Protein AF-M0NHG9-F1 (afdb_monomer_lite)

Structure (mmCIF, N/CA/C/O backbone):
data_AF-M0NHG9-F1
#
_entry.id   AF-M0NHG9-F1
#
loop_
_atom_site.group_PDB
_atom_site.id
_atom_site.type_symbol
_atom_site.label_atom_id
_atom_site.label_alt_id
_atom_site.label_comp_id
_atom_site.label_asym_id
_atom_site.label_entity_id
_atom_site.label_seq_id
_atom_site.pdbx_PDB_ins_code
_atom_site.Cartn_x
_atom_site.Cartn_y
_atom_site.Cartn_z
_atom_site.occupancy
_atom_site.B_iso_or_equiv
_atom_site.auth_seq_id
_atom_site.auth_comp_id
_atom_site.auth_asym_id
_atom_site.auth_atom_id
_atom_site.pdbx_PDB_model_num
ATOM 1 N N . MET A 1 1 ? -18.454 -25.235 -6.052 1.00 50.66 1 MET A N 1
ATOM 2 C CA . MET A 1 1 ? -17.095 -25.404 -6.617 1.00 50.66 1 MET A CA 1
ATOM 3 C C . MET A 1 1 ? -15.971 -25.307 -5.570 1.00 50.66 1 MET A C 1
ATOM 5 O O . MET A 1 1 ? -14.985 -25.998 -5.738 1.00 50.66 1 MET A O 1
ATOM 9 N N . LEU A 1 2 ? -16.096 -24.538 -4.471 1.00 55.59 2 LEU A N 1
ATOM 10 C CA . LEU A 1 2 ? -15.019 -24.380 -3.464 1.00 55.59 2 LEU A CA 1
ATOM 11 C C . LEU A 1 2 ? -15.074 -25.327 -2.246 1.00 55.59 2 LEU A C 1
ATOM 13 O O . LEU A 1 2 ? -14.030 -25.611 -1.671 1.00 55.59 2 LEU A O 1
ATOM 17 N N . GLY A 1 3 ? -16.241 -25.888 -1.901 1.00 56.81 3 GLY A N 1
ATOM 18 C CA . GLY A 1 3 ? -16.343 -26.959 -0.891 1.00 56.81 3 GLY A CA 1
ATOM 19 C C . GLY A 1 3 ? -15.659 -28.274 -1.300 1.00 56.81 3 GLY A C 1
ATOM 20 O O . GLY A 1 3 ? -15.453 -29.145 -0.467 1.00 56.81 3 GLY A O 1
ATOM 21 N N . TRP A 1 4 ? -15.259 -28.395 -2.572 1.00 61.03 4 TRP A N 1
ATOM 22 C CA . TRP A 1 4 ? -14.552 -29.557 -3.117 1.00 61.03 4 TRP A CA 1
ATOM 23 C C . TRP A 1 4 ? -13.166 -29.769 -2.489 1.00 61.03 4 TRP A C 1
ATOM 25 O O . TRP A 1 4 ? -12.702 -30.898 -2.397 1.00 61.03 4 TRP A O 1
ATOM 35 N N . PHE A 1 5 ? -12.514 -28.699 -2.018 1.00 70.50 5 PHE A N 1
ATOM 36 C CA . PHE A 1 5 ? -11.197 -28.794 -1.380 1.00 70.50 5 PHE A CA 1
ATOM 37 C C . PHE A 1 5 ? -11.262 -29.130 0.122 1.00 70.50 5 PHE A C 1
ATOM 39 O O . PHE A 1 5 ? -10.218 -29.210 0.756 1.00 70.50 5 PHE A O 1
ATOM 46 N N . GLY A 1 6 ? -12.456 -29.296 0.714 1.00 71.62 6 GLY A N 1
ATOM 47 C CA . GLY A 1 6 ? -12.607 -29.610 2.146 1.00 71.62 6 GLY A CA 1
ATOM 48 C C . GLY A 1 6 ? -12.173 -28.488 3.099 1.00 71.62 6 GLY A C 1
ATOM 49 O O . GLY A 1 6 ? -12.007 -28.718 4.292 1.00 71.62 6 GLY A O 1
ATOM 50 N N . VAL A 1 7 ? -11.976 -27.275 2.580 1.00 70.81 7 VAL A N 1
ATOM 51 C CA . VAL A 1 7 ? -11.479 -26.128 3.342 1.00 70.81 7 VAL A CA 1
ATOM 52 C C . VAL A 1 7 ? -12.646 -25.249 3.795 1.00 70.81 7 VAL A C 1
ATOM 54 O O . VAL A 1 7 ? -13.316 -24.635 2.959 1.00 70.81 7 VAL A O 1
ATOM 57 N N . ASP A 1 8 ? -12.858 -25.141 5.110 1.00 74.88 8 ASP A N 1
ATOM 58 C CA . ASP A 1 8 ? -13.781 -24.156 5.682 1.00 74.88 8 ASP A CA 1
ATOM 59 C C . ASP A 1 8 ? -13.168 -22.750 5.604 1.00 74.88 8 ASP A C 1
ATOM 61 O O . ASP A 1 8 ? -12.221 -22.409 6.313 1.00 74.88 8 ASP A O 1
ATOM 65 N N . ARG A 1 9 ? -13.710 -21.917 4.710 1.00 75.31 9 ARG A N 1
ATOM 66 C CA . ARG A 1 9 ? -13.305 -20.515 4.534 1.00 75.31 9 ARG A CA 1
ATOM 67 C C . ARG A 1 9 ? -14.174 -19.584 5.362 1.00 75.31 9 ARG A C 1
ATOM 69 O O . ARG A 1 9 ? -14.728 -18.605 4.854 1.00 75.31 9 ARG A O 1
ATOM 76 N N . SER A 1 10 ? -14.290 -19.884 6.647 1.00 86.12 10 SER A N 1
ATOM 77 C CA . SER A 1 10 ? -14.878 -18.952 7.594 1.00 86.12 10 SER A CA 1
ATOM 78 C C . SER A 1 10 ? -14.097 -17.627 7.575 1.00 86.12 10 SER A C 1
ATOM 80 O O . SER A 1 10 ? -12.896 -17.582 7.287 1.00 86.12 10 SER A O 1
ATOM 82 N N . ARG A 1 11 ? -14.772 -16.508 7.873 1.00 86.00 11 ARG A N 1
ATOM 83 C CA . ARG A 1 11 ? -14.108 -15.192 7.976 1.00 86.00 11 ARG A CA 1
ATOM 84 C C . ARG A 1 11 ? -12.868 -15.226 8.895 1.00 86.00 11 ARG A C 1
ATOM 86 O O . ARG A 1 11 ? -11.866 -14.622 8.512 1.00 86.00 11 ARG A O 1
ATOM 93 N N . PRO A 1 12 ? -12.887 -15.924 10.052 1.00 88.38 12 PRO A N 1
ATOM 94 C CA . PRO A 1 12 ? -11.696 -16.117 10.876 1.00 88.38 12 PRO A CA 1
ATOM 95 C C . PRO A 1 12 ? -10.574 -16.887 10.173 1.00 88.38 12 PRO A C 1
ATOM 97 O O . PRO A 1 12 ? -9.428 -16.463 10.260 1.00 88.38 12 PRO A O 1
ATOM 100 N N . ALA A 1 13 ? -10.885 -17.964 9.442 1.00 89.81 13 ALA A N 1
ATOM 101 C CA . ALA A 1 13 ? -9.878 -18.756 8.733 1.00 89.81 13 ALA A CA 1
ATOM 102 C C . ALA A 1 13 ? -9.166 -17.939 7.644 1.00 89.81 13 ALA A C 1
ATOM 104 O O . ALA A 1 13 ? -7.938 -17.913 7.596 1.00 89.81 13 ALA A O 1
ATOM 105 N N . ILE A 1 14 ? -9.926 -17.191 6.833 1.00 87.69 14 ILE A N 1
ATOM 106 C CA . ILE A 1 14 ? -9.357 -16.294 5.813 1.00 87.69 14 ILE A CA 1
ATOM 107 C C . ILE A 1 14 ? -8.481 -15.225 6.472 1.00 87.69 14 ILE A C 1
ATOM 109 O O . ILE A 1 14 ? -7.356 -14.996 6.035 1.00 87.69 14 ILE A O 1
ATOM 113 N N . ARG A 1 15 ? -8.979 -14.586 7.540 1.00 85.88 15 ARG A N 1
ATOM 114 C CA . ARG A 1 15 ? -8.225 -13.560 8.271 1.00 85.88 15 ARG A CA 1
ATOM 115 C C . ARG A 1 15 ? -6.912 -14.120 8.813 1.00 85.88 15 ARG A C 1
ATOM 117 O O . ARG A 1 15 ? -5.888 -13.463 8.667 1.00 85.88 15 ARG A O 1
ATOM 124 N N . ASN A 1 16 ? -6.947 -15.316 9.397 1.00 89.25 16 ASN A N 1
ATOM 125 C CA . ASN A 1 16 ? -5.768 -15.969 9.946 1.00 89.25 16 ASN A CA 1
ATOM 126 C C . ASN A 1 16 ? -4.727 -16.256 8.856 1.00 89.25 16 ASN A C 1
ATOM 128 O O . ASN A 1 16 ? -3.574 -15.888 9.019 1.00 89.25 16 ASN A O 1
ATOM 132 N N . TRP A 1 17 ? -5.124 -16.816 7.707 1.00 89.88 17 TRP A N 1
ATOM 133 C CA . TRP A 1 17 ? -4.178 -17.056 6.610 1.00 89.88 17 TRP A CA 1
ATOM 134 C C . TRP A 1 17 ? -3.599 -15.774 6.025 1.00 89.88 17 TRP A C 1
ATOM 136 O O . TRP A 1 17 ? -2.398 -15.721 5.785 1.00 89.88 17 TRP A O 1
ATOM 146 N N . CYS A 1 18 ? -4.418 -14.738 5.812 1.00 87.38 18 CYS A N 1
ATOM 147 C CA . CYS A 1 18 ? -3.916 -13.445 5.345 1.00 87.38 18 CYS A CA 1
ATOM 148 C C . CYS A 1 18 ? -2.899 -12.855 6.329 1.00 87.38 18 CYS A C 1
ATOM 150 O O . CYS A 1 18 ? -1.877 -12.328 5.900 1.00 87.38 18 CYS A O 1
ATOM 152 N N . HIS A 1 19 ? -3.164 -12.968 7.633 1.00 85.31 19 HIS A N 1
ATOM 153 C CA . HIS A 1 19 ? -2.254 -12.499 8.670 1.00 85.31 19 HIS A CA 1
ATOM 154 C C . HIS A 1 19 ? -0.948 -13.303 8.687 1.00 85.31 19 HIS A C 1
ATOM 156 O O . HIS A 1 19 ? 0.115 -12.712 8.540 1.00 85.31 19 HIS A O 1
ATOM 162 N N . SER A 1 20 ? -1.018 -14.638 8.740 1.00 88.00 20 SER A N 1
ATOM 163 C CA . SER A 1 20 ? 0.169 -15.502 8.708 1.00 88.00 20 SER A CA 1
ATOM 164 C C . SER A 1 20 ? 0.996 -15.324 7.434 1.00 88.00 20 SER A C 1
ATOM 166 O O . SER A 1 20 ? 2.222 -15.376 7.482 1.00 88.00 20 SER A O 1
ATOM 168 N N . PHE A 1 21 ? 0.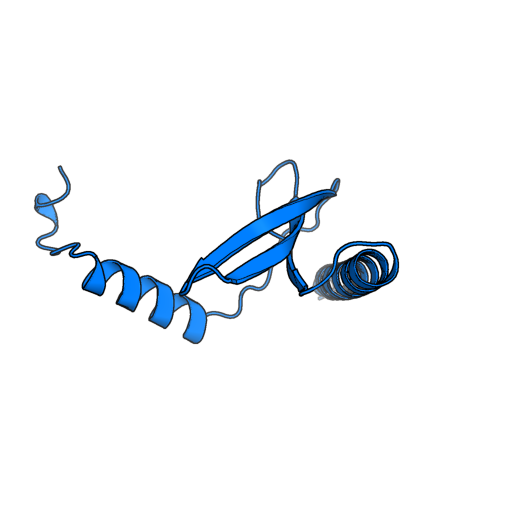356 -15.100 6.282 1.00 85.88 21 PHE A N 1
ATOM 169 C CA . PHE A 1 21 ? 1.060 -14.801 5.036 1.00 85.88 21 PHE A CA 1
ATOM 170 C C . PHE A 1 21 ? 1.818 -13.471 5.128 1.00 85.88 21 PHE A C 1
ATOM 172 O O . PHE A 1 21 ? 2.992 -13.421 4.779 1.00 85.88 21 PHE A O 1
ATOM 179 N N . ALA A 1 22 ? 1.172 -12.424 5.651 1.00 84.50 22 ALA A N 1
ATOM 180 C CA . ALA A 1 22 ? 1.794 -11.114 5.831 1.00 84.50 22 ALA A CA 1
ATOM 181 C C . ALA A 1 22 ? 2.962 -11.128 6.835 1.00 84.50 22 ALA A C 1
ATOM 183 O O . ALA A 1 22 ? 3.903 -10.364 6.664 1.00 84.50 22 ALA A O 1
ATOM 184 N N . GLU A 1 23 ? 2.922 -11.988 7.857 1.00 85.38 23 GLU A N 1
ATOM 185 C CA . GLU A 1 23 ? 4.026 -12.145 8.817 1.00 85.38 23 GLU A CA 1
ATOM 186 C C . GLU A 1 23 ? 5.199 -12.967 8.266 1.00 85.38 23 GLU A C 1
ATOM 188 O O . GLU A 1 23 ? 6.339 -12.757 8.667 1.00 85.38 23 GLU A O 1
ATOM 193 N N . SER A 1 24 ? 4.931 -13.921 7.369 1.00 82.56 24 SER A N 1
ATOM 194 C CA . SER A 1 24 ? 5.940 -14.879 6.888 1.00 82.56 24 SER A CA 1
ATOM 195 C C . SER A 1 24 ? 6.637 -14.473 5.593 1.00 82.56 24 SER A C 1
ATOM 197 O O . SER A 1 24 ? 7.672 -15.050 5.268 1.00 82.56 24 SER A O 1
ATOM 199 N N . HIS A 1 25 ? 6.081 -13.523 4.840 1.00 74.50 25 HIS A N 1
ATOM 200 C CA . HIS A 1 25 ? 6.610 -13.124 3.541 1.00 74.50 25 HIS A CA 1
ATOM 201 C C . HIS A 1 25 ? 6.918 -11.632 3.524 1.00 74.50 25 HIS A C 1
ATOM 203 O O . HIS A 1 25 ? 6.024 -10.794 3.652 1.00 74.50 25 HIS A O 1
ATOM 209 N N . GLU A 1 26 ? 8.185 -11.303 3.284 1.00 69.81 26 GLU A N 1
ATOM 210 C CA . GLU A 1 26 ? 8.557 -9.948 2.907 1.00 69.81 26 GLU A CA 1
ATOM 211 C C . GLU A 1 26 ? 7.913 -9.617 1.558 1.00 69.81 26 GLU A C 1
ATOM 213 O O . GLU A 1 26 ? 8.057 -10.346 0.573 1.00 69.81 26 GLU A O 1
ATOM 218 N N . GLN A 1 27 ? 7.168 -8.515 1.511 1.00 66.69 27 GLN A N 1
ATOM 219 C CA . GLN A 1 27 ? 6.562 -8.019 0.280 1.00 66.69 27 GLN A CA 1
ATOM 220 C C . GLN A 1 27 ? 7.623 -7.280 -0.540 1.00 66.69 27 GLN A C 1
ATOM 222 O O . GLN A 1 27 ? 7.621 -6.053 -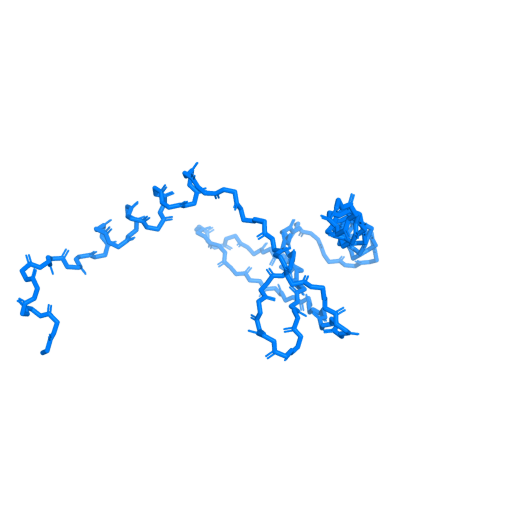0.635 1.00 66.69 27 GLN A O 1
ATOM 227 N N . THR A 1 28 ? 8.572 -8.034 -1.092 1.00 64.56 28 THR A N 1
ATOM 228 C CA . THR A 1 28 ? 9.552 -7.502 -2.038 1.00 64.56 28 THR A CA 1
ATOM 229 C C . THR A 1 28 ? 8.905 -7.437 -3.409 1.00 64.56 28 THR A C 1
ATOM 231 O O . THR A 1 28 ? 8.596 -8.458 -4.024 1.00 64.56 28 THR A O 1
ATOM 234 N N . PHE A 1 29 ? 8.680 -6.219 -3.889 1.00 65.69 29 PHE A N 1
ATOM 235 C CA . PHE A 1 29 ? 8.178 -5.996 -5.235 1.00 65.69 29 PHE A CA 1
ATOM 236 C C . PHE A 1 29 ? 9.344 -6.133 -6.213 1.00 65.69 29 PHE A C 1
ATOM 238 O O . PHE A 1 29 ? 10.243 -5.301 -6.239 1.00 65.69 29 PHE A O 1
ATOM 245 N N . THR A 1 30 ? 9.340 -7.209 -6.995 1.00 62.69 30 THR A N 1
ATOM 246 C CA . THR A 1 30 ? 10.339 -7.481 -8.044 1.00 62.69 30 THR A CA 1
ATOM 247 C C . THR A 1 30 ? 10.022 -6.781 -9.366 1.00 62.69 30 THR A C 1
ATOM 249 O O . THR A 1 30 ? 10.728 -6.971 -10.351 1.00 62.69 30 THR A O 1
ATOM 252 N N . VAL A 1 31 ? 8.939 -6.003 -9.409 1.00 68.69 31 VAL A N 1
ATOM 253 C CA . VAL A 1 31 ? 8.558 -5.218 -10.581 1.00 68.69 31 VAL A CA 1
ATOM 254 C C . VAL A 1 31 ? 9.401 -3.949 -10.598 1.00 68.69 31 VAL A C 1
ATOM 256 O O . VAL A 1 31 ? 9.412 -3.209 -9.617 1.00 68.69 31 VAL A O 1
ATOM 259 N N . GLU A 1 32 ? 10.069 -3.688 -11.718 1.00 81.88 32 GLU A N 1
ATOM 260 C CA . GLU A 1 32 ? 10.601 -2.368 -12.053 1.00 81.88 32 GLU A CA 1
ATOM 261 C C . GLU A 1 32 ? 9.504 -1.612 -12.816 1.00 81.88 32 GLU A C 1
ATOM 263 O O . GLU A 1 32 ? 9.261 -1.916 -13.984 1.00 81.88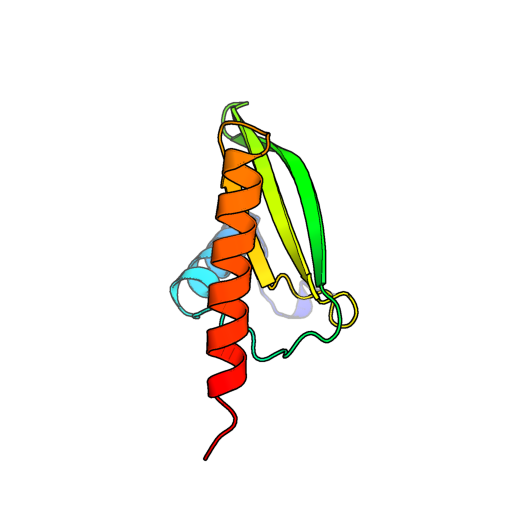 32 GLU A O 1
ATOM 268 N N . PRO A 1 33 ? 8.758 -0.702 -12.165 1.00 83.94 33 PRO A N 1
ATOM 269 C CA . PRO A 1 33 ? 7.616 -0.067 -12.803 1.00 83.94 33 PRO A CA 1
ATOM 270 C C . PRO A 1 33 ? 8.076 1.015 -13.783 1.00 83.94 33 PRO A C 1
ATOM 272 O O . PRO A 1 33 ? 8.757 1.965 -13.394 1.00 83.94 33 PRO A O 1
ATOM 275 N N . ASP A 1 34 ? 7.616 0.940 -15.031 1.00 85.81 34 ASP A N 1
ATOM 276 C CA . ASP A 1 34 ? 7.822 2.010 -16.016 1.00 85.81 34 ASP A CA 1
ATOM 277 C C . ASP A 1 34 ? 6.978 3.247 -15.681 1.00 85.81 34 ASP A C 1
ATOM 279 O O . ASP A 1 34 ? 7.352 4.392 -15.962 1.00 85.81 34 ASP A O 1
ATOM 283 N N . ARG A 1 35 ? 5.793 3.028 -15.094 1.00 89.81 35 ARG A N 1
ATOM 284 C CA . ARG A 1 35 ? 4.836 4.083 -14.757 1.00 89.81 35 ARG A CA 1
ATOM 285 C C . ARG A 1 35 ? 4.120 3.768 -13.449 1.00 89.81 35 ARG A C 1
ATOM 287 O O . ARG A 1 35 ? 3.463 2.744 -13.298 1.00 89.81 35 ARG A O 1
ATOM 294 N N . VAL A 1 36 ? 4.179 4.723 -12.525 1.00 93.69 36 VAL A N 1
ATOM 295 C CA . VAL A 1 36 ? 3.553 4.620 -11.203 1.00 93.69 36 VAL A CA 1
ATOM 296 C C . VAL A 1 36 ? 2.375 5.584 -11.109 1.00 93.69 36 VAL A C 1
ATOM 298 O O . VAL A 1 36 ? 2.514 6.771 -11.406 1.00 93.69 36 VAL A O 1
ATOM 301 N N . ALA A 1 37 ? 1.218 5.083 -10.676 1.00 96.31 37 ALA A N 1
ATOM 302 C CA . ALA A 1 37 ? 0.091 5.917 -10.269 1.00 96.31 37 ALA A CA 1
ATOM 303 C C . ALA A 1 37 ? 0.089 6.066 -8.749 1.00 96.31 37 ALA A C 1
ATOM 305 O O . ALA A 1 37 ? 0.246 5.079 -8.032 1.00 96.31 37 ALA A O 1
ATOM 306 N N . VAL A 1 38 ? -0.114 7.292 -8.271 1.00 96.62 38 VAL A N 1
ATOM 307 C CA . VAL A 1 38 ? -0.233 7.618 -6.847 1.00 96.62 38 VAL A CA 1
ATOM 308 C C . VAL A 1 38 ? -1.607 8.222 -6.595 1.00 96.62 38 VAL A C 1
ATOM 310 O O . VAL A 1 38 ? -2.033 9.097 -7.347 1.00 96.62 38 VAL A O 1
ATOM 313 N N . ASP A 1 39 ? -2.279 7.764 -5.544 1.00 96.69 39 ASP A N 1
ATOM 314 C CA . ASP A 1 39 ? -3.573 8.283 -5.100 1.00 96.69 39 ASP A CA 1
ATOM 315 C C . ASP A 1 39 ? -3.558 8.603 -3.600 1.00 96.69 39 ASP A C 1
ATOM 317 O O . ASP A 1 39 ? -2.854 7.958 -2.814 1.00 96.69 39 ASP A O 1
ATOM 321 N N . GLU A 1 40 ? -4.360 9.596 -3.218 1.00 97.50 40 GLU A N 1
ATOM 322 C CA . GLU A 1 40 ? -4.647 9.971 -1.834 1.00 97.50 40 GLU A CA 1
ATOM 323 C C . GLU A 1 40 ? -6.149 9.814 -1.584 1.00 97.50 40 GLU A C 1
ATOM 325 O O . GLU A 1 40 ? -6.976 10.423 -2.265 1.00 97.50 40 GLU A O 1
ATOM 330 N N . LYS A 1 41 ? -6.518 9.040 -0.561 1.00 96.69 41 LYS A N 1
ATOM 331 C CA . LYS A 1 41 ? -7.923 8.795 -0.238 1.00 96.69 41 LYS A CA 1
ATOM 332 C C . LYS A 1 41 ? -8.181 8.748 1.258 1.00 96.69 41 LYS A C 1
ATOM 334 O O . LYS A 1 41 ? -7.527 8.006 1.986 1.00 96.69 41 LYS A O 1
ATOM 339 N N . GLN A 1 42 ? -9.202 9.466 1.721 1.00 97.88 42 GLN A N 1
ATOM 340 C CA . GLN A 1 42 ? -9.699 9.281 3.082 1.00 97.88 42 GLN A CA 1
ATOM 341 C C . GLN A 1 42 ? -10.405 7.921 3.203 1.00 97.88 42 GLN A C 1
ATOM 343 O O . GLN A 1 42 ? -11.297 7.591 2.417 1.00 97.88 42 GLN A O 1
ATOM 348 N N . VAL A 1 43 ? -10.014 7.139 4.205 1.00 96.81 43 VAL A N 1
ATOM 349 C CA . VAL A 1 43 ? -10.582 5.828 4.531 1.00 96.81 43 VAL A CA 1
ATOM 350 C C . VAL A 1 43 ? -10.990 5.778 6.000 1.00 96.81 43 VAL A C 1
ATOM 352 O O . VAL A 1 43 ? -10.529 6.572 6.821 1.00 96.81 43 VAL A O 1
ATOM 355 N N . GLN A 1 44 ? -11.861 4.832 6.335 1.00 97.12 44 GLN A N 1
ATOM 356 C CA . GLN A 1 44 ? -12.314 4.598 7.700 1.00 97.12 44 GLN A CA 1
ATOM 357 C C . GLN A 1 44 ? -11.811 3.239 8.181 1.00 97.12 44 GLN A C 1
ATOM 359 O O . GLN A 1 44 ? -12.045 2.215 7.538 1.00 97.12 44 GLN A O 1
ATOM 364 N N . LEU A 1 45 ? -11.094 3.248 9.300 1.00 92.81 45 LEU A N 1
ATOM 365 C CA . LEU A 1 45 ? -10.632 2.053 9.995 1.00 92.81 45 LEU A CA 1
ATOM 366 C C . LEU A 1 45 ? -11.668 1.611 11.041 1.00 92.81 45 LEU A C 1
ATOM 368 O O . LEU A 1 45 ? -12.756 2.179 11.146 1.00 92.81 45 LEU A O 1
ATOM 372 N N . ALA A 1 46 ? -11.327 0.578 11.815 1.00 90.06 46 ALA A N 1
ATOM 373 C CA . ALA A 1 46 ? -12.125 0.173 12.968 1.00 90.06 46 ALA A CA 1
ATOM 374 C C . ALA A 1 46 ? -12.366 1.354 13.927 1.00 90.06 46 ALA A C 1
ATOM 376 O O . ALA A 1 46 ? -11.581 2.303 13.966 1.00 90.06 46 ALA A O 1
ATOM 377 N N . GLU A 1 47 ? -13.460 1.272 14.689 1.00 93.12 47 GLU A N 1
ATOM 378 C CA . GLU A 1 47 ? -13.842 2.286 15.685 1.00 93.12 47 GLU A CA 1
ATOM 379 C C . GLU A 1 47 ? -14.070 3.681 15.076 1.00 93.12 47 GLU A C 1
ATOM 381 O O . GLU A 1 47 ? -13.777 4.700 15.691 1.00 93.12 47 GLU A O 1
ATOM 386 N N . GLU A 1 48 ? -14.590 3.732 13.843 1.00 91.56 48 GLU A N 1
ATOM 387 C CA . GLU A 1 48 ? -14.922 4.978 13.131 1.00 91.56 48 GLU A CA 1
ATOM 388 C C . GLU A 1 48 ? -13.722 5.922 12.896 1.00 91.56 48 GLU A C 1
ATOM 390 O O . GLU A 1 48 ? -13.893 7.087 12.524 1.00 91.56 48 GLU A O 1
ATOM 395 N N . ARG A 1 49 ? -12.483 5.437 13.061 1.00 95.69 49 ARG A N 1
ATOM 396 C CA . ARG A 1 49 ? -11.276 6.255 12.895 1.00 95.69 49 ARG A CA 1
ATOM 397 C C . ARG A 1 49 ? -11.045 6.584 11.419 1.00 95.69 49 ARG A C 1
ATOM 399 O O . ARG A 1 49 ? -10.691 5.710 10.627 1.00 95.69 49 ARG A O 1
ATOM 406 N N . LYS A 1 50 ? -11.196 7.859 11.054 1.00 96.62 50 LYS A N 1
ATOM 407 C CA . LYS A 1 50 ? -10.899 8.370 9.706 1.00 96.62 50 LYS A CA 1
ATOM 408 C C . LYS A 1 50 ? -9.419 8.717 9.570 1.00 96.62 50 LYS A C 1
ATOM 410 O O . LYS A 1 50 ? -8.878 9.443 10.397 1.00 96.62 50 LYS A O 1
ATOM 415 N N . VAL A 1 51 ? -8.784 8.214 8.519 1.00 97.50 51 VAL A N 1
ATOM 416 C CA . VAL A 1 51 ? -7.369 8.454 8.191 1.00 97.50 51 VAL A CA 1
ATOM 417 C C . VAL A 1 51 ? -7.208 8.664 6.688 1.00 97.50 51 VAL A C 1
ATOM 419 O O . VAL A 1 51 ? -8.099 8.330 5.908 1.00 97.50 51 VAL A O 1
ATOM 422 N N . TRP A 1 52 ? -6.063 9.187 6.271 1.00 98.00 52 TRP A N 1
ATOM 423 C CA . TRP A 1 52 ? -5.686 9.329 4.869 1.00 98.00 52 TRP A CA 1
ATOM 424 C C . TRP A 1 52 ? -4.775 8.182 4.448 1.00 98.00 52 TRP A C 1
ATOM 426 O O . TRP A 1 52 ? -3.770 7.912 5.102 1.00 98.00 52 TRP A O 1
ATOM 436 N N . LEU A 1 53 ? -5.147 7.501 3.368 1.00 97.62 53 LEU A N 1
ATOM 437 C CA . LEU A 1 53 ? -4.356 6.477 2.704 1.00 97.62 53 LEU A CA 1
ATOM 438 C C . LEU A 1 53 ? -3.677 7.090 1.482 1.00 97.62 53 LEU A C 1
ATOM 440 O O . LEU A 1 53 ? -4.350 7.571 0.575 1.00 97.62 53 LEU A O 1
ATOM 444 N N . TYR A 1 54 ? -2.356 6.997 1.454 1.00 97.69 54 TYR A N 1
ATOM 445 C CA . TYR A 1 54 ? -1.532 7.238 0.281 1.00 97.69 54 TYR A CA 1
ATOM 446 C C . TYR A 1 54 ? -1.131 5.888 -0.293 1.00 97.69 54 TYR A C 1
ATOM 448 O O . TYR A 1 54 ? -0.577 5.063 0.437 1.00 97.69 54 TYR A O 1
ATOM 456 N N . ALA A 1 55 ? -1.418 5.642 -1.567 1.00 96.69 55 ALA A N 1
ATOM 457 C CA . ALA A 1 55 ? -1.082 4.385 -2.223 1.00 96.69 55 ALA A CA 1
ATOM 458 C C . ALA A 1 55 ? -0.440 4.638 -3.584 1.00 96.69 55 ALA A C 1
ATOM 460 O O . ALA A 1 55 ? -0.889 5.488 -4.348 1.00 96.69 55 ALA A O 1
ATOM 461 N N . ALA A 1 56 ? 0.603 3.871 -3.882 1.00 95.56 56 ALA A N 1
ATOM 462 C CA . ALA A 1 56 ? 1.269 3.847 -5.169 1.00 95.56 56 ALA A CA 1
ATOM 463 C C . ALA A 1 56 ? 1.110 2.461 -5.780 1.00 95.56 56 ALA A C 1
ATOM 465 O O . ALA A 1 56 ? 1.330 1.460 -5.094 1.00 95.56 56 ALA A O 1
ATOM 466 N N . ILE A 1 57 ? 0.754 2.404 -7.058 1.00 93.88 57 ILE A N 1
ATOM 467 C CA . ILE A 1 57 ? 0.661 1.157 -7.813 1.00 93.88 57 ILE A CA 1
ATOM 468 C C . ILE A 1 57 ? 1.463 1.253 -9.104 1.00 93.88 57 ILE A C 1
ATOM 470 O O . ILE A 1 57 ? 1.537 2.319 -9.720 1.00 93.88 57 ILE A O 1
ATOM 474 N N . ASP A 1 58 ? 2.006 0.123 -9.537 1.00 92.25 58 ASP A N 1
ATOM 475 C CA . ASP A 1 58 ? 2.431 -0.038 -10.920 1.00 92.25 58 ASP A CA 1
ATOM 476 C C . ASP A 1 58 ? 1.187 -0.098 -11.814 1.00 92.25 58 ASP A C 1
ATOM 478 O O . ASP A 1 58 ? 0.248 -0.858 -11.545 1.00 92.25 58 ASP A O 1
ATOM 482 N N . ILE A 1 59 ? 1.133 0.731 -12.856 1.00 92.25 59 ILE A N 1
ATOM 483 C CA . ILE A 1 59 ? -0.092 0.837 -13.653 1.00 92.25 59 ILE A CA 1
ATOM 484 C C . ILE A 1 59 ? -0.321 -0.381 -14.539 1.00 92.25 59 ILE A C 1
ATOM 486 O O . ILE A 1 59 ? -1.470 -0.613 -14.908 1.00 92.25 59 ILE A O 1
ATOM 490 N N . ASP A 1 60 ? 0.708 -1.151 -14.871 1.00 90.12 60 ASP A N 1
ATOM 491 C CA . ASP A 1 60 ? 0.574 -2.267 -15.803 1.00 90.12 60 ASP A CA 1
ATOM 492 C C . ASP A 1 60 ? 0.244 -3.559 -15.052 1.00 90.12 60 ASP A C 1
ATOM 494 O O . ASP A 1 60 ? -0.799 -4.172 -15.296 1.00 90.12 60 ASP A O 1
ATOM 498 N N . SER A 1 61 ? 1.046 -3.918 -14.049 1.00 89.00 61 SER A N 1
ATOM 499 C CA . SER A 1 61 ? 0.829 -5.107 -13.213 1.00 89.00 61 SER A CA 1
ATOM 500 C C . SER A 1 61 ? -0.252 -4.932 -12.142 1.00 89.00 61 SER A C 1
ATOM 502 O O . SER A 1 61 ? -0.721 -5.922 -11.581 1.00 89.00 61 SER A O 1
ATOM 504 N N . LYS A 1 62 ? -0.660 -3.689 -11.844 1.00 89.44 62 LYS A N 1
ATOM 505 C CA . LYS A 1 62 ? -1.589 -3.334 -10.749 1.00 89.44 62 LYS A CA 1
ATOM 506 C C . LYS A 1 62 ? -1.083 -3.717 -9.355 1.00 89.44 62 LYS A C 1
ATOM 508 O O . LYS A 1 62 ? -1.864 -3.750 -8.403 1.00 89.44 62 LYS A O 1
ATOM 513 N N . VAL A 1 63 ? 0.209 -3.998 -9.221 1.00 89.38 63 VAL A N 1
ATOM 514 C CA . VAL A 1 63 ? 0.846 -4.295 -7.938 1.00 89.38 63 VAL A CA 1
ATOM 515 C C . VAL A 1 63 ? 0.934 -3.017 -7.108 1.00 89.38 63 VAL A C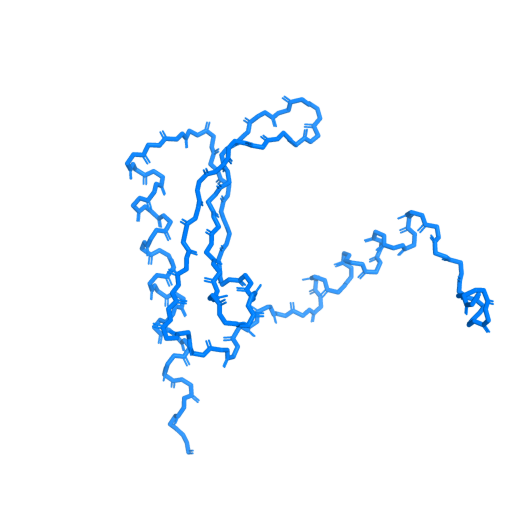 1
ATOM 517 O O . VAL A 1 63 ? 1.315 -1.965 -7.617 1.00 89.38 63 VAL A O 1
ATOM 520 N N . VAL A 1 64 ? 0.590 -3.105 -5.821 1.00 90.00 64 VAL A N 1
ATOM 521 C CA . VAL A 1 64 ? 0.795 -2.008 -4.864 1.00 90.00 64 VAL A CA 1
ATOM 522 C C . VAL A 1 64 ? 2.277 -1.930 -4.532 1.00 90.00 64 VAL A C 1
ATOM 524 O O . VAL A 1 64 ? 2.821 -2.891 -4.019 1.00 90.00 64 VAL A O 1
ATOM 527 N N . LEU A 1 65 ? 2.915 -0.797 -4.806 1.00 91.06 65 LEU A N 1
ATOM 528 C CA . LEU A 1 65 ? 4.351 -0.575 -4.608 1.00 91.06 65 LEU A CA 1
ATOM 529 C C . LEU A 1 65 ? 4.660 0.022 -3.232 1.00 91.06 65 LEU A C 1
ATOM 531 O O . LEU A 1 65 ? 5.691 -0.265 -2.625 1.00 91.06 65 LEU A O 1
ATOM 535 N N . HIS A 1 66 ? 3.766 0.877 -2.735 1.00 92.56 66 HIS A N 1
ATOM 536 C CA . HIS A 1 66 ? 3.858 1.458 -1.399 1.00 92.56 66 HIS A CA 1
ATOM 537 C C . HIS A 1 66 ? 2.480 1.895 -0.923 1.00 92.56 66 HIS A C 1
ATOM 539 O O . HIS A 1 66 ? 1.657 2.355 -1.716 1.00 92.56 66 HIS A O 1
ATOM 545 N N . ALA A 1 67 ? 2.240 1.783 0.378 1.00 94.06 67 ALA A N 1
ATOM 546 C CA . ALA A 1 67 ? 1.041 2.295 1.015 1.00 94.06 67 ALA A CA 1
ATOM 547 C C . ALA A 1 67 ? 1.391 2.876 2.384 1.00 94.06 67 ALA A C 1
ATOM 549 O O . ALA A 1 67 ? 2.164 2.288 3.142 1.00 94.06 67 ALA A O 1
ATOM 550 N N . ARG A 1 68 ? 0.802 4.024 2.717 1.00 95.06 68 ARG A N 1
ATOM 551 C CA . ARG A 1 68 ? 1.010 4.698 3.997 1.00 95.06 68 ARG A CA 1
ATOM 552 C C . ARG A 1 68 ? -0.282 5.308 4.509 1.00 95.06 68 ARG A C 1
ATOM 554 O O . ARG A 1 68 ? -1.035 5.912 3.752 1.00 95.06 68 ARG A O 1
ATOM 561 N N . LEU A 1 69 ? -0.492 5.192 5.816 1.00 96.50 69 LEU A N 1
ATOM 562 C CA . LEU A 1 69 ? -1.559 5.890 6.522 1.00 96.50 69 LEU A CA 1
ATOM 563 C C . LEU A 1 69 ? -1.027 7.162 7.190 1.00 96.50 69 LEU A C 1
ATOM 565 O O . LEU A 1 69 ? 0.088 7.179 7.712 1.00 96.50 69 LEU A O 1
ATOM 569 N N . SER A 1 70 ? -1.845 8.209 7.197 1.00 96.12 70 SER A N 1
ATOM 570 C CA . SER A 1 70 ? -1.589 9.479 7.876 1.00 96.12 70 SER A CA 1
ATOM 571 C C . SER A 1 70 ? -2.856 9.975 8.570 1.00 96.12 70 SER A C 1
ATOM 573 O O . SER A 1 70 ? -3.966 9.786 8.074 1.00 96.12 70 SER A O 1
ATOM 575 N N . GLU A 1 71 ? -2.705 10.637 9.715 1.00 96.00 71 GLU A N 1
ATOM 576 C CA . GLU A 1 71 ? -3.829 11.279 10.416 1.00 96.00 71 GLU A CA 1
ATOM 577 C C . GLU A 1 71 ? -4.267 12.583 9.738 1.00 96.00 71 GLU A C 1
ATOM 579 O O . GLU A 1 71 ? -5.401 13.032 9.900 1.00 96.00 71 GLU A O 1
ATOM 584 N N . HIS A 1 72 ? -3.385 13.170 8.930 1.00 93.25 72 HIS A N 1
ATOM 585 C CA . HIS A 1 72 ? -3.617 14.427 8.229 1.00 93.25 72 HIS A CA 1
ATOM 586 C C . HIS A 1 72 ? -3.336 14.273 6.733 1.00 93.25 72 HIS A C 1
ATOM 588 O O . HIS A 1 72 ? -2.485 13.475 6.335 1.00 93.25 72 HIS A O 1
ATOM 594 N N . CYS A 1 73 ? -4.048 15.048 5.919 1.00 94.06 73 CYS A N 1
ATOM 595 C CA . CYS A 1 73 ? -3.750 15.253 4.504 1.00 94.06 73 CYS A CA 1
ATOM 596 C C . CYS A 1 73 ? -2.901 16.506 4.308 1.00 94.06 73 CYS A C 1
ATOM 598 O O . CYS A 1 73 ? -2.882 17.398 5.160 1.00 94.06 73 CYS A O 1
ATOM 600 N N . GLY A 1 74 ? -2.277 16.613 3.141 1.00 93.81 74 GLY A N 1
ATOM 601 C CA . GLY A 1 74 ? -1.590 17.818 2.698 1.00 93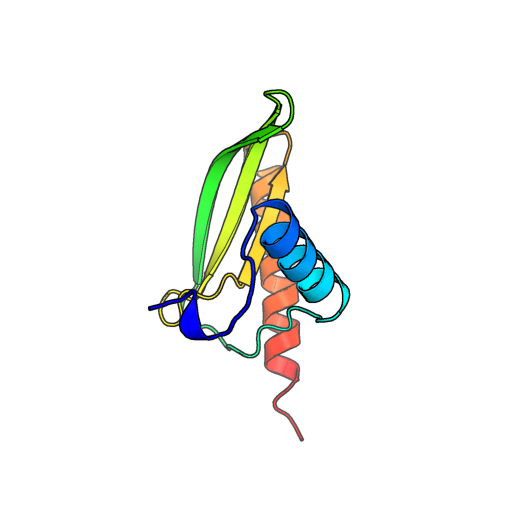.81 74 GLY A CA 1
ATOM 602 C C . GLY A 1 74 ? -0.166 17.544 2.246 1.00 93.81 74 GLY A C 1
ATOM 603 O O . GLY A 1 74 ? 0.259 16.401 2.072 1.00 93.81 74 GLY A O 1
ATOM 604 N N . THR A 1 75 ? 0.578 18.628 2.052 1.00 96.25 75 THR A N 1
ATOM 605 C CA . THR A 1 75 ? 1.902 18.584 1.428 1.00 96.25 75 THR A CA 1
ATOM 606 C C . THR A 1 75 ? 2.910 17.769 2.233 1.00 96.25 75 THR A C 1
ATOM 608 O O . THR A 1 75 ? 3.670 17.008 1.637 1.00 96.25 75 THR A O 1
ATOM 611 N N . ASP A 1 76 ? 2.913 17.871 3.564 1.00 96.75 76 ASP A N 1
ATOM 612 C CA . ASP A 1 76 ? 3.927 17.206 4.393 1.00 96.75 76 ASP A CA 1
ATOM 613 C C . ASP A 1 76 ? 3.784 15.666 4.384 1.00 96.75 76 ASP A C 1
ATOM 615 O O . ASP A 1 76 ? 4.778 14.979 4.097 1.00 96.75 76 ASP A O 1
ATOM 619 N N . PRO A 1 77 ? 2.581 15.084 4.605 1.00 96.12 77 PRO A N 1
ATOM 620 C CA . PRO A 1 77 ? 2.354 13.649 4.420 1.00 96.12 77 PRO A CA 1
ATOM 621 C C . PRO A 1 77 ? 2.645 13.167 2.995 1.00 96.12 77 PRO A C 1
ATOM 623 O O . PRO A 1 77 ? 3.322 12.150 2.828 1.00 96.12 77 PRO A O 1
ATOM 626 N N . ALA A 1 78 ? 2.202 13.910 1.974 1.00 96.25 78 ALA A N 1
ATOM 627 C CA . ALA A 1 78 ? 2.418 13.545 0.575 1.00 96.25 78 ALA A CA 1
ATOM 628 C C . ALA A 1 78 ? 3.912 13.541 0.206 1.00 96.25 78 ALA A C 1
ATOM 630 O O . ALA A 1 78 ? 4.404 12.598 -0.412 1.00 96.25 78 ALA A O 1
ATOM 631 N N . THR A 1 79 ? 4.664 14.553 0.643 1.00 97.31 79 THR A N 1
ATOM 632 C CA . THR A 1 79 ? 6.113 14.653 0.404 1.00 97.31 79 THR A CA 1
ATOM 633 C C . THR A 1 79 ? 6.856 13.511 1.087 1.00 97.31 79 THR A C 1
ATOM 635 O O . THR A 1 79 ? 7.728 12.880 0.488 1.00 97.31 79 THR A O 1
ATOM 638 N N . SER A 1 80 ? 6.481 13.202 2.330 1.00 96.94 80 SER A N 1
ATOM 639 C CA . SER A 1 80 ? 7.076 12.095 3.080 1.00 96.94 80 SER A CA 1
ATOM 640 C C . SER A 1 80 ? 6.798 10.746 2.409 1.00 96.94 80 SER A C 1
ATOM 642 O O . SER A 1 80 ? 7.702 9.920 2.308 1.00 96.94 80 SER A O 1
ATOM 644 N N . PHE A 1 81 ? 5.579 10.539 1.899 1.00 96.56 81 PHE A N 1
ATOM 645 C CA . PHE A 1 81 ? 5.210 9.351 1.129 1.00 96.56 81 PHE A CA 1
ATOM 646 C C . PHE A 1 81 ? 6.016 9.217 -0.171 1.00 96.56 81 PHE A C 1
ATOM 648 O O . PHE A 1 81 ? 6.555 8.147 -0.444 1.00 96.56 81 PHE A O 1
ATOM 655 N N . LEU A 1 82 ? 6.137 10.292 -0.959 1.00 95.94 82 LEU A N 1
ATOM 656 C CA . LEU A 1 82 ? 6.883 10.268 -2.223 1.00 95.94 82 LEU A CA 1
ATOM 657 C C . LEU A 1 82 ? 8.376 9.995 -2.011 1.00 95.94 82 LEU A C 1
ATOM 659 O O . LEU A 1 82 ? 8.978 9.270 -2.802 1.00 95.94 82 LEU A O 1
ATOM 663 N N . ARG A 1 83 ? 8.963 10.521 -0.929 1.00 96.06 83 ARG A N 1
ATOM 664 C CA . ARG A 1 83 ? 10.352 10.224 -0.553 1.00 96.06 83 ARG A CA 1
ATOM 665 C C . ARG A 1 83 ? 10.545 8.733 -0.264 1.00 96.06 83 ARG A C 1
ATOM 667 O O . ARG A 1 83 ? 11.439 8.119 -0.835 1.00 96.06 83 ARG A O 1
ATOM 674 N N . GLU A 1 84 ? 9.683 8.148 0.566 1.00 94.31 84 GLU A N 1
ATOM 675 C CA . GLU A 1 84 ? 9.739 6.716 0.898 1.00 94.31 84 GLU A CA 1
ATOM 676 C C . GLU A 1 84 ? 9.519 5.826 -0.330 1.00 94.31 84 GLU A C 1
ATOM 678 O O . GLU A 1 84 ? 10.203 4.818 -0.506 1.00 94.31 84 GLU A O 1
ATOM 683 N N . LEU A 1 85 ? 8.582 6.206 -1.205 1.00 93.00 85 LEU A N 1
ATOM 684 C CA . LEU A 1 85 ? 8.344 5.511 -2.466 1.00 93.00 85 LEU A CA 1
ATOM 685 C C . LEU A 1 85 ? 9.601 5.533 -3.346 1.00 93.00 85 LEU A C 1
ATOM 687 O O . LEU A 1 85 ? 9.998 4.497 -3.871 1.00 93.00 85 LEU A O 1
ATOM 691 N N . GLN A 1 86 ? 10.257 6.688 -3.479 1.00 91.50 86 GLN A N 1
ATOM 692 C CA . GLN A 1 86 ? 11.487 6.810 -4.261 1.00 91.50 86 GLN A CA 1
ATOM 693 C C . GLN A 1 86 ? 12.628 5.963 -3.682 1.00 91.50 86 GLN A C 1
ATOM 695 O O . GLN A 1 86 ? 13.373 5.342 -4.437 1.00 91.50 86 GLN A O 1
ATOM 700 N N . GLU A 1 87 ? 12.776 5.926 -2.359 1.00 90.12 87 GLU A N 1
ATOM 701 C CA . GLU A 1 87 ? 13.765 5.081 -1.681 1.00 90.12 87 GLU A CA 1
ATOM 702 C C . GLU A 1 87 ? 13.510 3.595 -1.965 1.00 90.12 87 GLU A C 1
ATOM 704 O O . GLU A 1 87 ? 14.435 2.884 -2.357 1.00 90.12 87 GLU A O 1
ATOM 709 N N . LYS A 1 88 ? 12.254 3.140 -1.875 1.00 84.94 88 LYS A N 1
ATOM 710 C CA . LYS A 1 88 ? 11.869 1.756 -2.194 1.00 84.94 88 LYS A CA 1
ATOM 711 C C . LYS A 1 88 ? 12.153 1.379 -3.650 1.00 84.94 88 LYS A C 1
ATOM 713 O O . LYS A 1 88 ? 12.700 0.308 -3.894 1.00 84.94 88 LYS A O 1
ATOM 718 N N . LEU A 1 89 ? 11.832 2.261 -4.599 1.00 84.50 89 LEU A N 1
ATOM 719 C CA . LEU A 1 89 ? 12.054 2.014 -6.031 1.00 84.50 89 LEU A CA 1
ATOM 720 C C . LEU A 1 89 ? 13.536 2.071 -6.439 1.00 84.50 89 LEU A C 1
ATOM 722 O O . LEU A 1 89 ? 13.928 1.474 -7.437 1.00 84.50 89 LEU A O 1
ATOM 726 N N . ARG A 1 90 ? 14.388 2.770 -5.679 1.00 77.94 90 ARG A N 1
ATOM 727 C CA . ARG A 1 90 ? 15.845 2.732 -5.888 1.00 77.94 90 ARG A CA 1
ATOM 728 C C . ARG A 1 90 ? 16.443 1.393 -5.465 1.00 77.94 90 ARG A C 1
ATOM 730 O O . ARG A 1 90 ? 17.266 0.849 -6.190 1.00 77.94 90 ARG A O 1
ATOM 737 N N . VAL A 1 91 ? 16.005 0.852 -4.326 1.00 63.28 91 VAL A N 1
ATOM 738 C CA . VAL A 1 91 ? 16.499 -0.435 -3.805 1.00 63.28 91 VAL A CA 1
ATOM 739 C C . VAL A 1 91 ? 16.148 -1.598 -4.738 1.00 63.28 91 VAL A C 1
ATOM 741 O O . VAL A 1 91 ? 16.946 -2.521 -4.874 1.00 63.28 91 VAL A O 1
ATOM 744 N N . SER A 1 92 ? 15.000 -1.555 -5.424 1.00 60.41 92 SER A N 1
ATOM 745 C CA . SER A 1 92 ? 14.632 -2.602 -6.386 1.00 60.41 92 SER A CA 1
ATOM 746 C C . SER A 1 92 ? 15.536 -2.613 -7.625 1.00 60.41 92 SER A C 1
ATOM 748 O O . SER A 1 92 ? 15.900 -3.692 -8.085 1.00 60.41 92 SER A O 1
ATOM 750 N N . SER A 1 93 ? 15.968 -1.445 -8.116 1.00 57.38 93 SER A N 1
ATOM 751 C CA . SER A 1 93 ? 16.800 -1.340 -9.328 1.00 57.38 93 SER A CA 1
ATOM 752 C C . SER A 1 93 ? 18.253 -1.811 -9.131 1.00 57.38 93 SER A C 1
ATOM 754 O O . SER A 1 93 ? 18.892 -2.287 -10.068 1.00 57.38 93 SER A O 1
ATOM 756 N N . ASP A 1 94 ? 18.775 -1.767 -7.901 1.00 51.62 94 ASP A N 1
ATOM 757 C CA . ASP A 1 94 ? 20.133 -2.245 -7.588 1.00 51.62 94 ASP A CA 1
ATOM 758 C C . ASP A 1 94 ? 20.237 -3.777 -7.432 1.00 51.62 94 ASP A C 1
ATOM 760 O O . ASP A 1 94 ? 21.337 -4.315 -7.299 1.00 51.62 94 ASP A O 1
ATOM 764 N N . SER A 1 95 ? 19.119 -4.509 -7.498 1.00 49.94 95 SER A N 1
ATOM 765 C CA . SER A 1 95 ? 19.101 -5.977 -7.376 1.00 49.94 95 SER A CA 1
ATOM 766 C C . SER A 1 95 ? 19.421 -6.735 -8.679 1.00 49.94 95 SER A C 1
ATOM 768 O O . SER A 1 95 ? 19.581 -7.955 -8.656 1.00 49.94 95 SER A O 1
ATOM 770 N N . GLY A 1 96 ? 19.578 -6.027 -9.805 1.00 42.41 96 GLY A N 1
ATOM 771 C CA . GLY A 1 96 ? 19.805 -6.597 -11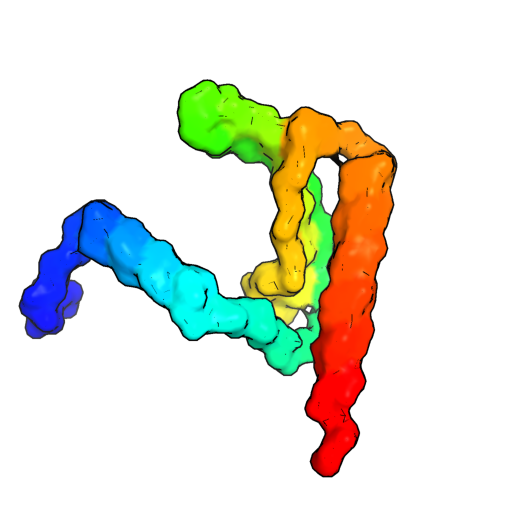.142 1.00 42.41 96 GLY A CA 1
ATOM 772 C C . GLY A 1 96 ? 21.264 -6.705 -11.610 1.00 42.41 96 GLY A C 1
ATOM 773 O O . GLY A 1 96 ? 21.497 -6.839 -12.810 1.00 42.41 96 GLY A O 1
ATOM 774 N N . LYS A 1 97 ? 22.264 -6.615 -10.721 1.00 37.59 97 LYS A N 1
ATOM 775 C CA . LYS A 1 97 ? 23.688 -6.752 -11.092 1.00 37.59 97 LYS A CA 1
ATOM 776 C C . LYS A 1 97 ? 24.363 -7.924 -10.380 1.00 37.59 97 LYS A C 1
ATOM 778 O O . LYS A 1 97 ? 25.114 -7.707 -9.434 1.00 37.59 97 LYS A O 1
ATOM 783 N N . PHE A 1 98 ? 24.137 -9.137 -10.879 1.00 39.16 98 PHE A N 1
ATOM 784 C CA . PHE A 1 98 ? 25.040 -10.279 -10.697 1.00 39.16 98 PHE A CA 1
ATOM 785 C C . PHE A 1 98 ? 25.129 -11.082 -11.992 1.00 39.16 98 PHE A C 1
ATOM 787 O O . PHE A 1 98 ? 24.065 -11.326 -12.602 1.00 39.16 98 PHE A O 1
#

Organism: NCBI:txid1227457

Radius of gyration: 17.23 Å; chains: 1; bounding box: 42×48×32 Å

pLDDT: mean 84.39, std 15.01, range [37.59, 98.0]

Secondary structure (DSSP, 8-state):
--GGG-----HHHHHHHHHHHHHHS--------SSEEEEEEEEE-GGG-EEEEEEEEETTT--EEEEEEESS-SHHHHHHHHHHHHHHHHHHHGGG--

Sequence (98 aa):
MLGWFGVDRSRPAIRNWCHSFAESHEQTFTVEPDRVAVDEKQVQLAEERKVWLYAAIDIDSKVVLHARLSEHCGTDPATSFLRELQEKLRVSSDSGKF

Foldseek 3Di:
DPCVVVDDPDVVVVVVVVVVCVVPDDPQDLDLAPDKDWDWDWDADPPRQIWIKIWIARPPVRHTQDIDIGRDDDDVVVVVRVVVSVVSSVVSVVVPDD